Protein AF-A0A9X4QWL8-F1 (afdb_monomer_lite)

pLDDT: mean 72.07, std 14.25, range [40.88, 92.56]

InterPro domains:
  IPR000515 ABC transporter type 1, transmembrane domain MetI-like [PS50928] (10-139)
  IPR000515 ABC transporter type 1, transmembrane domain MetI-like [cd06261] (10-125)
  IPR035906 MetI-like superfamily [G3DSA:1.10.3720.10] (1-127)
  IPR035906 MetI-like superfamily [SSF161098] (5-125)
  IPR050901 Binding-protein-dependent ABC transporter permease [PTHR32243] (5-126)

Structure (mmCIF, N/CA/C/O backbone):
data_AF-A0A9X4QWL8-F1
#
_entry.id   AF-A0A9X4QWL8-F1
#
loop_
_atom_site.group_PDB
_atom_site.id
_atom_site.type_symbol
_atom_site.label_atom_id
_atom_site.label_alt_id
_atom_site.label_comp_id
_atom_site.label_asym_id
_atom_site.label_entity_id
_atom_site.label_seq_id
_atom_site.pdbx_PDB_ins_code
_atom_site.Cartn_x
_atom_site.Cartn_y
_atom_site.Cartn_z
_atom_site.occupancy
_atom_site.B_iso_or_equiv
_atom_site.auth_seq_id
_atom_site.auth_comp_id
_atom_site.auth_asym_id
_atom_site.auth_atom_id
_atom_site.pdbx_PDB_model_num
ATOM 1 N N . MET A 1 1 ? 12.312 3.326 -37.040 1.00 45.88 1 MET A N 1
ATOM 2 C CA . MET A 1 1 ? 12.613 2.637 -35.766 1.00 45.88 1 MET A CA 1
ATOM 3 C C . MET A 1 1 ? 11.304 2.440 -34.998 1.00 45.88 1 MET A C 1
ATOM 5 O O . MET A 1 1 ? 10.747 3.426 -34.553 1.00 45.88 1 MET A O 1
ATOM 9 N N . GLY A 1 2 ? 10.813 1.203 -34.835 1.00 57.53 2 GLY A N 1
ATOM 10 C CA . GLY A 1 2 ? 10.181 0.810 -33.564 1.00 57.53 2 GLY A CA 1
ATOM 11 C C . GLY A 1 2 ? 8.656 0.682 -33.385 1.00 57.53 2 GLY A C 1
ATOM 12 O O . GLY A 1 2 ? 8.275 0.527 -32.229 1.00 57.53 2 GLY A O 1
ATOM 13 N N . GLU A 1 3 ? 7.784 0.661 -34.401 1.00 62.38 3 GLU A N 1
ATOM 14 C CA . GLU A 1 3 ? 6.321 0.552 -34.150 1.00 62.38 3 GLU A CA 1
ATOM 15 C C . GLU A 1 3 ? 5.919 -0.737 -33.398 1.00 62.38 3 GLU A C 1
ATOM 17 O O . GLU A 1 3 ? 5.194 -0.685 -32.403 1.00 62.38 3 GLU A O 1
ATOM 22 N N . GLY A 1 4 ? 6.493 -1.892 -33.764 1.00 71.38 4 GLY A N 1
ATOM 23 C CA . GLY A 1 4 ? 6.230 -3.162 -33.068 1.00 71.38 4 GLY A CA 1
ATOM 24 C C . GLY A 1 4 ? 6.758 -3.221 -31.625 1.00 71.38 4 GLY A C 1
ATOM 25 O O . GLY A 1 4 ? 6.158 -3.862 -30.765 1.00 71.38 4 GLY A O 1
ATOM 26 N N . ARG A 1 5 ? 7.853 -2.509 -31.315 1.00 74.69 5 ARG A N 1
ATOM 27 C CA . ARG A 1 5 ? 8.437 -2.476 -29.958 1.00 74.69 5 ARG A CA 1
ATOM 28 C C . ARG A 1 5 ? 7.677 -1.526 -29.032 1.00 74.69 5 ARG A C 1
ATOM 30 O O . ARG A 1 5 ? 7.601 -1.781 -27.830 1.00 74.69 5 ARG A O 1
ATOM 37 N N . PHE A 1 6 ? 7.103 -0.456 -29.581 1.00 81.75 6 PHE A N 1
ATOM 38 C CA . PHE A 1 6 ? 6.271 0.480 -28.830 1.00 81.75 6 PHE A CA 1
ATOM 39 C C . PHE A 1 6 ? 4.960 -0.174 -28.383 1.00 81.75 6 PHE A C 1
ATOM 41 O O . PHE A 1 6 ? 4.662 -0.175 -27.190 1.00 81.75 6 PHE A O 1
ATOM 48 N N . ALA A 1 7 ? 4.244 -0.836 -29.299 1.00 83.06 7 ALA A N 1
ATOM 49 C CA . ALA A 1 7 ? 3.013 -1.561 -28.978 1.00 83.06 7 ALA A CA 1
ATOM 50 C C . ALA A 1 7 ? 3.229 -2.640 -27.897 1.00 83.06 7 ALA A C 1
ATOM 52 O O . ALA A 1 7 ? 2.450 -2.748 -26.950 1.00 83.06 7 ALA A O 1
ATOM 53 N N . GLN A 1 8 ? 4.332 -3.390 -27.976 1.00 82.88 8 GLN A N 1
ATOM 54 C CA . GLN A 1 8 ? 4.672 -4.405 -26.976 1.00 82.88 8 GLN A CA 1
ATOM 55 C C . GLN A 1 8 ? 5.019 -3.800 -25.605 1.00 82.88 8 GLN A C 1
ATOM 57 O O . GLN A 1 8 ? 4.681 -4.370 -24.566 1.00 82.88 8 GLN A O 1
ATOM 62 N N . SER A 1 9 ? 5.667 -2.633 -25.587 1.00 82.62 9 SER A N 1
ATOM 63 C CA . SER A 1 9 ? 5.986 -1.913 -24.348 1.00 82.62 9 SER A CA 1
ATOM 64 C C . SER A 1 9 ? 4.723 -1.351 -23.694 1.00 82.62 9 SER A C 1
ATOM 66 O O . SER A 1 9 ? 4.556 -1.487 -22.485 1.00 82.62 9 SER A O 1
ATOM 68 N N . LEU A 1 10 ? 3.797 -0.806 -24.489 1.00 85.94 10 LEU A N 1
ATOM 69 C CA . LEU A 1 10 ? 2.486 -0.368 -24.010 1.00 85.94 10 LEU A CA 1
ATOM 70 C C . LEU A 1 10 ? 1.692 -1.524 -23.400 1.00 85.94 10 LEU A C 1
ATOM 72 O O . LEU A 1 10 ? 1.192 -1.395 -22.285 1.00 85.94 10 LEU A O 1
ATOM 76 N N . PHE A 1 11 ? 1.625 -2.668 -24.088 1.00 88.44 11 PHE A N 1
ATOM 77 C CA . PHE A 1 11 ? 0.925 -3.844 -23.574 1.00 88.44 11 PHE A CA 1
ATOM 78 C C . PHE A 1 11 ? 1.517 -4.324 -22.243 1.00 88.44 11 PHE A C 1
ATOM 80 O O . PHE A 1 11 ? 0.782 -4.569 -21.289 1.00 88.44 11 PHE A O 1
ATOM 87 N N . ASN A 1 12 ? 2.848 -4.384 -22.135 1.00 86.12 12 ASN A N 1
ATOM 88 C CA . ASN A 1 12 ? 3.515 -4.747 -20.885 1.00 86.12 12 ASN A CA 1
ATOM 89 C C . ASN A 1 12 ? 3.163 -3.788 -19.740 1.00 86.12 12 ASN A C 1
ATOM 91 O O . ASN A 1 12 ? 2.860 -4.250 -18.641 1.00 86.12 12 ASN A O 1
ATOM 95 N N . THR A 1 13 ? 3.165 -2.478 -19.983 1.00 86.69 13 THR A N 1
ATOM 96 C CA . THR A 1 13 ? 2.808 -1.484 -18.962 1.00 86.69 13 THR A CA 1
ATOM 97 C C . THR A 1 13 ? 1.348 -1.611 -18.538 1.00 86.69 13 THR A C 1
ATOM 99 O O . THR A 1 13 ? 1.066 -1.602 -17.344 1.00 86.69 13 THR A O 1
ATOM 102 N N . VAL A 1 14 ? 0.414 -1.792 -19.479 1.00 90.88 14 VAL A N 1
ATOM 103 C CA . VAL A 1 14 ? -1.013 -1.990 -19.163 1.00 90.88 14 VAL A CA 1
ATOM 104 C C . VAL A 1 14 ? -1.213 -3.226 -18.289 1.00 90.88 14 VAL A C 1
ATOM 106 O O . VAL A 1 14 ? -1.916 -3.156 -17.281 1.00 90.88 14 VAL A O 1
ATOM 109 N N . VAL A 1 15 ? -0.562 -4.340 -18.629 1.00 88.88 15 VAL A N 1
ATOM 110 C CA . VAL A 1 15 ? -0.621 -5.583 -17.846 1.00 88.88 15 VAL A CA 1
ATOM 111 C C . VAL A 1 15 ? -0.050 -5.370 -16.443 1.00 88.88 15 VAL A C 1
ATOM 113 O O . VAL A 1 15 ? -0.696 -5.719 -15.460 1.00 88.88 15 VAL A O 1
ATOM 116 N N . ILE A 1 16 ? 1.122 -4.741 -16.325 1.00 88.38 16 ILE A N 1
ATOM 117 C CA . ILE A 1 16 ? 1.749 -4.456 -15.025 1.00 88.38 16 ILE A CA 1
ATOM 118 C C . ILE A 1 16 ? 0.833 -3.581 -14.163 1.00 88.38 16 ILE A C 1
ATOM 120 O O . ILE A 1 16 ? 0.583 -3.918 -13.006 1.00 88.38 16 ILE A O 1
ATOM 124 N N . THR A 1 17 ? 0.298 -2.494 -14.717 1.00 89.69 17 THR A N 1
ATOM 125 C CA . THR A 1 17 ? -0.552 -1.547 -13.983 1.00 89.69 17 THR A CA 1
ATOM 126 C C . THR A 1 17 ? -1.873 -2.179 -13.556 1.00 89.69 17 THR A C 1
ATOM 128 O O . THR A 1 17 ? -2.277 -2.010 -12.410 1.00 89.69 17 THR A O 1
ATOM 131 N N . SER A 1 18 ? -2.530 -2.941 -14.433 1.00 91.94 18 SER A N 1
ATOM 132 C CA . SER A 1 18 ? -3.800 -3.610 -14.114 1.00 91.94 18 SER A CA 1
ATOM 133 C C . SER A 1 18 ? -3.640 -4.682 -13.032 1.00 91.94 18 SER A C 1
ATOM 135 O O . SER A 1 18 ? -4.418 -4.698 -12.078 1.00 91.94 18 SER A O 1
ATOM 137 N N . LEU A 1 19 ? -2.595 -5.514 -13.108 1.00 91.62 19 LEU A N 1
ATOM 138 C CA . LEU A 1 19 ? -2.257 -6.482 -12.056 1.00 91.62 19 LEU A CA 1
ATOM 139 C C . LEU A 1 19 ? -1.931 -5.793 -10.728 1.00 91.62 19 LEU A C 1
ATOM 141 O O . LEU A 1 19 ? -2.438 -6.199 -9.684 1.00 91.62 19 LEU A O 1
ATOM 145 N N . SER A 1 20 ? -1.121 -4.732 -10.771 1.00 91.19 20 SER A N 1
ATOM 146 C CA . SER A 1 20 ? -0.748 -3.973 -9.572 1.00 91.19 20 SER A CA 1
ATOM 147 C C . SER A 1 20 ? -1.982 -3.353 -8.922 1.00 91.19 20 SER A C 1
ATOM 149 O O . SER A 1 20 ? -2.187 -3.502 -7.723 1.00 91.19 20 SER A O 1
ATOM 151 N N . LEU A 1 21 ? -2.854 -2.721 -9.711 1.00 92.56 21 LEU A N 1
ATOM 152 C CA . LEU A 1 21 ? -4.084 -2.113 -9.214 1.00 92.56 21 LEU A CA 1
ATOM 153 C C . LEU A 1 21 ? -5.027 -3.152 -8.595 1.00 92.56 21 LEU A C 1
ATOM 155 O O . LEU A 1 21 ? -5.567 -2.914 -7.517 1.00 92.56 21 LEU A O 1
ATOM 159 N N . GLY A 1 22 ? -5.185 -4.314 -9.235 1.00 91.38 22 GLY A N 1
ATOM 160 C CA . GLY A 1 22 ? -5.985 -5.412 -8.691 1.00 91.38 22 GLY A CA 1
ATOM 161 C C . GLY A 1 22 ? -5.479 -5.878 -7.323 1.00 91.38 22 GLY A C 1
ATOM 162 O O . GLY A 1 22 ? -6.272 -6.046 -6.396 1.00 91.38 22 GLY A O 1
ATOM 163 N N . LEU A 1 23 ? -4.159 -6.013 -7.166 1.00 90.00 23 LEU A N 1
ATOM 164 C CA . LEU A 1 23 ? -3.549 -6.354 -5.881 1.00 90.00 23 LEU A CA 1
ATOM 165 C C . LEU A 1 23 ? -3.754 -5.250 -4.841 1.00 90.00 23 LEU A C 1
ATOM 167 O O . LEU A 1 23 ? -4.148 -5.552 -3.718 1.00 90.00 23 LEU A O 1
ATOM 171 N N . VAL A 1 24 ? -3.537 -3.982 -5.205 1.00 91.50 24 VAL A N 1
ATOM 172 C CA . VAL A 1 24 ? -3.743 -2.838 -4.301 1.00 91.50 24 VAL A CA 1
ATOM 173 C C . VAL A 1 24 ? -5.164 -2.840 -3.755 1.00 91.50 24 VAL A C 1
ATOM 175 O O . VAL A 1 24 ? -5.340 -2.790 -2.543 1.00 91.50 24 VAL A O 1
ATOM 178 N N . VAL A 1 25 ? -6.173 -2.965 -4.621 1.00 88.94 25 VAL A N 1
ATOM 179 C CA . VAL A 1 25 ? -7.582 -2.996 -4.204 1.00 88.94 25 VAL A CA 1
ATOM 180 C C . VAL A 1 25 ? -7.842 -4.156 -3.246 1.00 88.94 25 VAL A C 1
ATOM 182 O O . VAL A 1 25 ? -8.438 -3.953 -2.190 1.00 88.94 25 VAL A O 1
ATOM 185 N N . LEU A 1 26 ? -7.352 -5.355 -3.566 1.00 87.31 26 LEU A N 1
ATOM 186 C CA . LEU A 1 26 ? -7.528 -6.534 -2.720 1.00 87.31 26 LEU A CA 1
ATOM 187 C C . LEU A 1 26 ? -6.910 -6.332 -1.326 1.00 87.31 26 LEU A C 1
ATOM 189 O O . LEU A 1 26 ? -7.572 -6.579 -0.315 1.00 87.31 26 LEU A O 1
ATOM 193 N N . PHE A 1 27 ? -5.678 -5.822 -1.256 1.00 86.38 27 PHE A N 1
ATOM 194 C CA . PHE A 1 27 ? -5.006 -5.538 0.013 1.00 86.38 27 PHE A CA 1
ATOM 195 C C . PHE A 1 27 ? -5.675 -4.405 0.792 1.00 86.38 27 PHE A C 1
ATOM 197 O O . PHE A 1 27 ? -5.844 -4.522 2.003 1.00 86.38 27 PHE A O 1
ATOM 204 N N . THR A 1 28 ? -6.092 -3.328 0.126 1.00 85.44 28 THR A N 1
ATOM 205 C CA . THR A 1 28 ? -6.780 -2.198 0.761 1.00 85.44 28 THR A CA 1
ATOM 206 C C . THR A 1 28 ? -8.125 -2.617 1.352 1.00 85.44 28 THR A C 1
ATOM 208 O O . THR A 1 28 ? -8.452 -2.225 2.472 1.00 85.44 28 THR A O 1
ATOM 211 N N . LEU A 1 29 ? -8.880 -3.471 0.659 1.00 81.56 29 LEU A N 1
ATOM 212 C CA . LEU A 1 29 ? -10.133 -4.017 1.177 1.00 81.56 29 LEU A CA 1
ATOM 213 C C . LEU A 1 29 ? -9.903 -4.927 2.396 1.00 81.56 29 LEU A C 1
ATOM 215 O O . LEU A 1 29 ? -10.595 -4.785 3.408 1.00 81.56 29 LEU A O 1
ATOM 219 N N . MET A 1 30 ? -8.892 -5.806 2.351 1.00 79.00 30 MET A N 1
ATOM 220 C CA . MET A 1 30 ? -8.493 -6.617 3.513 1.00 79.00 30 MET A CA 1
ATOM 221 C C . MET A 1 30 ? -8.052 -5.743 4.691 1.00 79.00 30 MET A C 1
ATOM 223 O O . MET A 1 30 ? -8.433 -6.001 5.833 1.00 79.00 30 MET A O 1
ATOM 227 N N . ALA A 1 31 ? -7.294 -4.681 4.427 1.00 78.50 31 ALA A N 1
ATOM 228 C CA . ALA A 1 31 ? -6.871 -3.730 5.443 1.00 78.50 31 ALA A CA 1
ATOM 229 C C . ALA A 1 31 ? -8.077 -3.018 6.084 1.00 78.50 31 ALA A C 1
ATOM 231 O O . ALA A 1 31 ? -8.132 -2.855 7.302 1.00 78.50 31 ALA A O 1
ATOM 232 N N . GLY A 1 32 ? -9.094 -2.692 5.286 1.00 74.06 32 GLY A N 1
ATOM 233 C CA . GLY A 1 32 ? -10.386 -2.199 5.749 1.00 74.06 32 GLY A CA 1
ATOM 234 C C . GLY A 1 32 ? -11.119 -3.133 6.711 1.00 74.06 32 GLY A C 1
ATOM 235 O O . GLY A 1 32 ? -11.666 -2.689 7.722 1.00 74.06 32 GLY A O 1
ATOM 236 N N . TYR A 1 33 ? -11.109 -4.434 6.423 1.00 72.62 33 TYR A N 1
ATOM 237 C CA . TYR A 1 33 ? -11.671 -5.449 7.316 1.00 72.62 33 TYR A CA 1
ATOM 238 C C . TYR A 1 33 ? -10.907 -5.510 8.643 1.00 72.62 33 TYR A C 1
ATOM 240 O O . TYR A 1 33 ? -11.508 -5.471 9.717 1.00 72.62 33 TYR A O 1
ATOM 248 N N . VAL A 1 34 ? -9.573 -5.529 8.577 1.00 72.81 34 VAL A N 1
ATOM 249 C CA . VAL A 1 34 ? -8.701 -5.535 9.760 1.00 72.81 34 VAL A CA 1
ATOM 250 C C . VAL A 1 34 ? -8.925 -4.282 10.615 1.00 72.81 34 VAL A C 1
ATOM 252 O O . VAL A 1 34 ? -8.989 -4.393 11.839 1.00 72.81 34 VAL A O 1
ATOM 255 N N . TYR A 1 35 ? -9.152 -3.122 9.987 1.00 70.31 35 TYR A N 1
ATOM 256 C CA . TYR A 1 35 ? -9.478 -1.871 10.676 1.00 70.31 35 TYR A CA 1
ATOM 257 C C . TYR A 1 35 ? -10.770 -1.951 11.507 1.00 70.31 35 TYR A C 1
ATOM 259 O O . TYR A 1 35 ? -10.834 -1.382 12.594 1.00 70.31 35 TYR A O 1
ATOM 267 N N . ARG A 1 36 ? -11.793 -2.674 11.028 1.00 65.44 36 ARG A N 1
ATOM 268 C CA . ARG A 1 36 ? -13.049 -2.897 11.770 1.00 65.44 36 ARG A CA 1
ATOM 269 C C . ARG A 1 36 ? -12.948 -4.019 12.809 1.00 65.44 36 ARG A C 1
ATOM 271 O O . ARG A 1 36 ? -13.660 -3.976 13.808 1.00 65.44 36 ARG A O 1
ATOM 278 N N . ALA A 1 37 ? -12.105 -5.024 12.572 1.00 65.69 37 ALA A N 1
ATOM 279 C CA . ALA A 1 37 ? -12.030 -6.228 13.400 1.00 65.69 37 ALA A CA 1
ATOM 280 C C . ALA A 1 37 ? -11.135 -6.084 14.647 1.00 65.69 37 ALA A C 1
ATOM 282 O O . ALA A 1 37 ? -11.389 -6.738 15.658 1.00 65.69 37 ALA A O 1
ATOM 283 N N . PHE A 1 38 ? -10.087 -5.257 14.595 1.00 67.06 38 PHE A N 1
ATOM 284 C CA . PHE A 1 38 ? -9.105 -5.128 15.679 1.00 67.06 38 PHE A CA 1
ATOM 285 C C . PHE A 1 38 ? -9.300 -3.856 16.522 1.00 67.06 38 PHE A C 1
ATOM 287 O O . PHE A 1 38 ? -9.958 -2.898 16.124 1.00 67.06 38 PHE A O 1
ATOM 294 N N . ARG A 1 39 ? -8.715 -3.834 17.729 1.00 62.56 39 ARG A N 1
ATOM 295 C CA . ARG A 1 39 ? -8.748 -2.656 18.613 1.00 62.56 39 ARG A CA 1
ATOM 296 C C . ARG A 1 39 ? -7.966 -1.485 18.008 1.00 62.56 39 ARG A C 1
ATOM 298 O O . ARG A 1 39 ? -6.833 -1.652 17.559 1.00 62.56 39 ARG A O 1
ATOM 305 N N . GLN A 1 40 ? -8.552 -0.289 18.090 1.00 65.88 40 GLN A N 1
ATOM 306 C CA . GLN A 1 40 ? -8.087 0.926 17.405 1.00 65.88 40 GLN A CA 1
ATOM 307 C C . GLN A 1 40 ? -6.623 1.313 17.696 1.00 65.88 40 GLN A C 1
ATOM 309 O O . GLN A 1 40 ? -5.945 1.800 16.797 1.00 65.88 40 GLN A O 1
ATOM 314 N N . GLY A 1 41 ? -6.099 1.043 18.899 1.00 65.38 41 GLY A N 1
ATOM 315 C CA . GLY A 1 41 ? -4.732 1.441 19.274 1.00 65.38 41 GLY A CA 1
ATOM 316 C C . GLY A 1 41 ? -3.616 0.712 18.510 1.00 65.38 41 GLY A C 1
ATOM 317 O O . GLY A 1 41 ? -2.684 1.346 18.024 1.00 65.38 41 GLY A O 1
ATOM 318 N N . LEU A 1 42 ? -3.718 -0.613 18.354 1.00 69.50 42 LEU A N 1
ATOM 319 C CA . LEU A 1 42 ? -2.696 -1.425 17.670 1.00 69.50 42 LEU A CA 1
ATOM 320 C C . LEU A 1 42 ? -2.757 -1.229 16.150 1.00 69.50 42 LEU A C 1
ATOM 322 O O . LEU A 1 42 ? -1.731 -1.169 15.476 1.00 69.50 42 LEU A O 1
ATOM 326 N N . LEU A 1 43 ? -3.968 -1.042 15.623 1.00 72.81 43 LEU A N 1
ATOM 327 C CA . LEU A 1 43 ? -4.194 -0.726 14.217 1.00 72.81 43 LEU A CA 1
ATOM 328 C C . LEU A 1 43 ? -3.587 0.614 13.828 1.00 72.81 43 LEU A C 1
ATOM 330 O O . LEU A 1 43 ? -2.967 0.710 12.775 1.00 72.81 43 LEU A O 1
ATOM 334 N N . GLN A 1 44 ? -3.722 1.633 14.676 1.00 70.69 44 GLN A N 1
ATOM 335 C CA . GLN A 1 44 ? -3.171 2.952 14.391 1.00 70.69 44 GLN A CA 1
ATOM 336 C C . GLN A 1 44 ? -1.663 2.881 14.117 1.00 70.69 44 GLN A C 1
ATOM 338 O O . GLN A 1 44 ? -1.197 3.506 13.174 1.00 70.69 44 GLN A O 1
ATOM 343 N N . ILE A 1 45 ? -0.914 2.050 14.848 1.00 75.50 45 ILE A N 1
ATOM 344 C CA . ILE A 1 45 ? 0.523 1.845 14.611 1.00 75.50 45 ILE A CA 1
ATOM 345 C C . ILE A 1 45 ? 0.768 1.122 13.278 1.00 75.50 45 ILE A C 1
ATOM 347 O O . ILE A 1 45 ? 1.579 1.577 12.474 1.00 75.50 45 ILE A O 1
ATOM 351 N N . VAL A 1 46 ? 0.037 0.035 13.011 1.00 80.19 46 VAL A N 1
ATOM 352 C CA . VAL A 1 46 ? 0.172 -0.751 11.768 1.00 80.19 46 VAL A CA 1
ATOM 353 C C . VAL A 1 46 ? -0.144 0.085 10.525 1.00 80.19 46 VAL A C 1
ATOM 355 O O . VAL A 1 46 ? 0.503 -0.094 9.498 1.00 80.19 46 VAL A O 1
ATOM 358 N N . PHE A 1 47 ? -1.087 1.025 10.615 1.00 77.94 47 PHE A N 1
ATOM 359 C CA . PHE A 1 47 ? -1.401 1.957 9.531 1.00 77.94 47 PHE A CA 1
ATOM 360 C C . PHE A 1 47 ? -0.440 3.151 9.467 1.00 77.94 47 PHE A C 1
ATOM 362 O O . PHE A 1 47 ? -0.146 3.614 8.371 1.00 77.94 47 PHE A O 1
ATOM 369 N N . LEU A 1 48 ? 0.104 3.631 10.590 1.00 80.81 48 LEU A N 1
ATOM 370 C CA . LEU A 1 48 ? 1.061 4.747 10.605 1.00 80.81 48 LEU A CA 1
ATOM 371 C C . LEU A 1 48 ? 2.421 4.383 9.992 1.00 80.81 48 LEU A C 1
ATOM 373 O O . LEU A 1 48 ? 3.016 5.220 9.317 1.00 80.81 48 LEU A O 1
ATOM 377 N N . ILE A 1 49 ? 2.902 3.150 10.177 1.00 83.06 49 ILE A N 1
ATOM 378 C CA . ILE A 1 49 ? 4.180 2.678 9.613 1.00 83.06 49 ILE A CA 1
ATOM 379 C C . ILE A 1 49 ? 4.249 2.863 8.081 1.00 83.06 49 ILE A C 1
ATOM 381 O O . ILE A 1 49 ? 5.141 3.572 7.614 1.00 83.06 49 ILE A O 1
ATOM 385 N N . PRO A 1 50 ? 3.331 2.309 7.266 1.00 79.06 50 PRO A N 1
ATOM 386 C CA . PRO A 1 50 ? 3.396 2.465 5.814 1.00 79.06 50 PRO A CA 1
ATOM 387 C C . PRO A 1 50 ? 3.136 3.911 5.363 1.00 79.06 50 PRO A C 1
ATOM 389 O O . PRO A 1 50 ? 3.703 4.344 4.363 1.00 79.06 50 PRO A O 1
ATOM 392 N N . ILE A 1 51 ? 2.352 4.689 6.118 1.00 83.06 51 ILE A N 1
ATOM 393 C CA . ILE A 1 51 ? 2.138 6.121 5.851 1.00 83.06 51 ILE A CA 1
ATOM 394 C C . ILE A 1 51 ? 3.434 6.915 6.064 1.00 83.06 51 ILE A C 1
ATOM 396 O O . ILE A 1 51 ? 3.778 7.761 5.243 1.00 83.06 51 ILE A O 1
ATOM 400 N N . SER A 1 52 ? 4.195 6.610 7.118 1.00 84.06 52 SER A N 1
ATOM 401 C CA . SER A 1 52 ? 5.503 7.235 7.359 1.00 84.06 52 SER A CA 1
ATOM 402 C C . SER A 1 52 ? 6.510 6.925 6.245 1.00 84.06 52 SER A C 1
ATOM 404 O O . SER A 1 52 ? 7.303 7.786 5.870 1.00 84.06 52 SER A O 1
ATOM 406 N N . GLY A 1 53 ? 6.422 5.735 5.642 1.00 79.56 53 GLY A N 1
ATOM 407 C CA . GLY A 1 53 ? 7.249 5.341 4.501 1.00 79.56 53 GLY A CA 1
ATOM 408 C C . GLY A 1 53 ? 6.942 6.121 3.220 1.00 79.56 53 GLY A C 1
ATOM 409 O O . GLY A 1 53 ? 7.828 6.282 2.388 1.00 79.56 53 GLY A O 1
ATOM 410 N N . MET A 1 54 ? 5.731 6.671 3.081 1.00 81.38 54 MET A N 1
ATOM 411 C CA . MET A 1 54 ? 5.344 7.493 1.929 1.00 81.38 54 MET A CA 1
ATOM 412 C C . MET A 1 54 ? 6.027 8.865 1.884 1.00 81.38 54 MET A C 1
ATOM 414 O O . MET A 1 54 ? 6.048 9.497 0.829 1.00 81.38 54 MET A O 1
ATOM 418 N N . ILE A 1 55 ? 6.606 9.318 3.003 1.00 80.75 55 ILE A N 1
ATOM 419 C CA . ILE A 1 55 ? 7.426 10.540 3.055 1.00 80.75 55 ILE A CA 1
ATOM 420 C C . ILE A 1 55 ? 8.648 10.393 2.137 1.00 80.75 55 ILE A C 1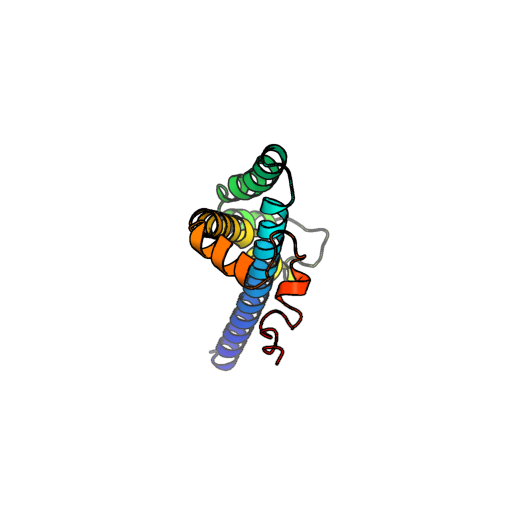
ATOM 422 O O . ILE A 1 55 ? 9.113 11.370 1.552 1.00 80.75 55 ILE A O 1
ATOM 426 N N . ILE A 1 56 ? 9.141 9.162 1.974 1.00 80.88 56 ILE A N 1
ATOM 427 C CA . ILE A 1 56 ? 10.173 8.831 1.000 1.00 80.88 56 ILE A CA 1
ATOM 428 C C . ILE A 1 56 ? 9.467 8.561 -0.337 1.00 80.88 56 ILE A C 1
ATOM 430 O O . ILE A 1 56 ? 8.720 7.586 -0.454 1.00 80.88 56 ILE A O 1
ATOM 434 N N . PRO A 1 57 ? 9.672 9.394 -1.372 1.00 78.06 57 PRO A N 1
ATOM 435 C CA . PRO A 1 57 ? 9.016 9.176 -2.650 1.00 78.06 57 PRO A CA 1
ATOM 436 C C . PRO A 1 57 ? 9.460 7.840 -3.262 1.00 78.06 57 PRO A C 1
ATOM 438 O O . PRO A 1 57 ? 10.642 7.499 -3.275 1.00 78.06 57 PRO A O 1
ATOM 441 N N . LEU A 1 58 ? 8.521 7.095 -3.852 1.00 76.00 58 LEU A N 1
ATOM 442 C CA . LEU A 1 58 ? 8.811 5.822 -4.536 1.00 76.00 58 LEU A CA 1
ATOM 443 C C . LEU A 1 58 ? 9.964 5.945 -5.540 1.00 76.00 58 LEU A C 1
ATOM 445 O O . LEU A 1 58 ? 10.807 5.056 -5.640 1.00 76.00 58 LEU A O 1
ATOM 449 N N . GLN A 1 59 ? 10.041 7.083 -6.230 1.00 77.56 59 GLN A N 1
ATOM 450 C CA . GLN A 1 59 ? 11.096 7.372 -7.197 1.00 77.56 59 GLN A CA 1
ATOM 451 C C . GLN A 1 59 ? 12.497 7.420 -6.567 1.00 77.56 59 GLN A C 1
ATOM 453 O O . GLN A 1 59 ? 13.440 6.924 -7.181 1.00 77.56 59 GLN A O 1
ATOM 458 N N . SER A 1 60 ? 12.648 7.935 -5.339 1.00 83.50 60 SER A N 1
ATOM 459 C CA . SER A 1 60 ? 13.951 7.959 -4.657 1.00 83.50 60 SER A CA 1
ATOM 460 C C . SER A 1 60 ? 14.355 6.592 -4.111 1.00 83.50 60 SER A C 1
ATOM 462 O O . SER A 1 60 ? 15.540 6.361 -3.896 1.00 83.50 60 SER A O 1
ATOM 464 N N . THR A 1 61 ? 13.401 5.672 -3.938 1.00 78.81 61 THR A N 1
ATOM 465 C CA . THR A 1 61 ? 13.657 4.304 -3.460 1.00 78.81 61 THR A CA 1
ATOM 466 C C . THR A 1 61 ? 14.034 3.360 -4.609 1.00 78.81 61 THR A C 1
ATOM 468 O O . THR A 1 61 ? 14.821 2.435 -4.423 1.00 78.81 61 THR A O 1
ATOM 471 N N . ILE A 1 62 ? 13.554 3.610 -5.832 1.00 80.00 62 ILE A N 1
ATOM 472 C CA . ILE A 1 62 ? 13.907 2.800 -7.012 1.00 80.00 62 ILE A CA 1
ATOM 473 C C . ILE A 1 62 ? 15.415 2.861 -7.306 1.00 80.00 62 ILE A C 1
ATOM 475 O O . ILE A 1 62 ? 16.028 1.828 -7.564 1.00 80.00 62 ILE A O 1
ATOM 479 N N . ILE A 1 63 ? 16.032 4.043 -7.225 1.00 82.75 63 ILE A N 1
ATOM 480 C CA . ILE A 1 63 ? 17.465 4.245 -7.512 1.00 82.75 63 ILE A CA 1
ATOM 481 C C . ILE A 1 63 ? 18.374 3.345 -6.646 1.00 82.75 63 ILE A C 1
ATOM 483 O O . ILE A 1 63 ? 19.180 2.606 -7.215 1.00 82.75 63 ILE A O 1
ATOM 487 N N . PRO A 1 64 ? 18.269 3.339 -5.300 1.00 80.44 64 PRO A N 1
ATOM 488 C CA . PRO A 1 64 ? 19.087 2.471 -4.461 1.00 80.44 64 PRO A CA 1
ATOM 489 C C . PRO A 1 64 ? 18.726 0.994 -4.620 1.00 80.44 64 PRO A C 1
ATOM 491 O O . PRO A 1 64 ? 19.621 0.162 -4.536 1.00 80.44 64 PRO A O 1
ATOM 494 N N . ILE A 1 65 ? 17.466 0.646 -4.909 1.00 78.06 65 ILE A N 1
ATOM 495 C CA . ILE A 1 65 ? 17.083 -0.747 -5.194 1.00 78.06 65 ILE A CA 1
ATOM 496 C C . ILE A 1 65 ? 17.797 -1.257 -6.452 1.00 78.06 65 ILE A C 1
ATOM 498 O O . ILE A 1 65 ? 18.329 -2.365 -6.441 1.00 78.06 65 ILE A O 1
ATOM 502 N N . LEU A 1 66 ? 17.864 -0.447 -7.510 1.00 74.38 66 LEU A N 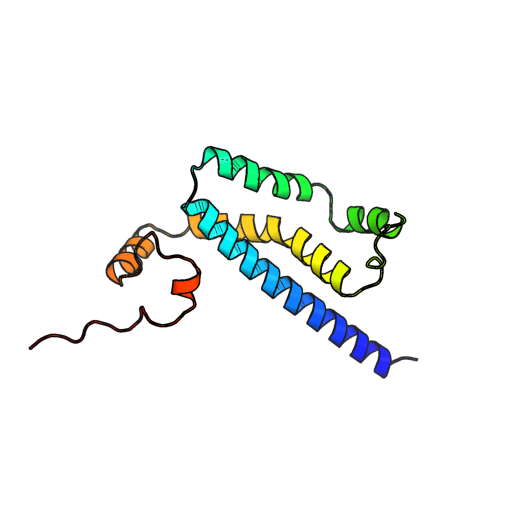1
ATOM 503 C CA . LEU A 1 66 ? 18.551 -0.803 -8.756 1.00 74.38 66 LEU A CA 1
ATOM 504 C C . LEU A 1 66 ? 20.082 -0.775 -8.630 1.00 74.38 66 LEU A C 1
ATOM 506 O O . LEU A 1 66 ? 20.758 -1.547 -9.303 1.00 74.38 66 LEU A O 1
ATOM 510 N N . SER A 1 67 ? 20.621 0.116 -7.794 1.00 73.25 67 SER A N 1
ATOM 511 C CA . SER A 1 67 ? 22.065 0.249 -7.538 1.00 73.25 67 SER A CA 1
ATOM 512 C C . SER A 1 67 ? 22.590 -0.785 -6.535 1.00 73.25 67 SER A C 1
ATOM 514 O O . SER A 1 67 ? 23.768 -1.152 -6.549 1.00 73.25 67 SER A O 1
ATOM 516 N N . SER A 1 68 ? 21.717 -1.299 -5.665 1.00 71.81 68 SER A N 1
ATOM 517 C CA . SER A 1 68 ? 22.046 -2.442 -4.824 1.00 71.81 68 SER A CA 1
ATOM 518 C C . SER A 1 68 ? 22.387 -3.647 -5.708 1.00 71.81 68 SER A C 1
ATOM 520 O O . SER A 1 68 ? 21.912 -3.763 -6.838 1.00 71.81 68 SER A O 1
ATOM 522 N N . ARG A 1 69 ? 23.222 -4.567 -5.213 1.00 58.69 69 ARG A N 1
ATOM 523 C CA . ARG A 1 69 ? 23.372 -5.900 -5.814 1.00 58.69 69 ARG A CA 1
ATOM 524 C C . ARG A 1 69 ? 22.453 -6.862 -5.066 1.00 58.69 69 ARG A C 1
ATOM 526 O O . ARG A 1 69 ? 22.901 -7.440 -4.074 1.00 58.69 69 ARG A O 1
ATOM 533 N N . PRO A 1 70 ? 21.181 -7.047 -5.455 1.00 62.16 70 PRO A N 1
ATOM 534 C CA . PRO A 1 70 ? 20.381 -8.065 -4.812 1.00 62.16 70 PRO A CA 1
ATOM 535 C C . PRO A 1 70 ? 21.010 -9.430 -5.008 1.00 62.16 70 PRO A C 1
ATOM 537 O O . PRO A 1 70 ? 21.372 -9.819 -6.115 1.00 62.16 70 PRO A O 1
ATOM 540 N N . ALA A 1 71 ? 21.043 -10.194 -3.922 1.00 62.19 71 ALA A N 1
ATOM 541 C CA . ALA A 1 71 ? 21.229 -11.638 -3.982 1.00 62.19 71 ALA A CA 1
ATOM 542 C C . ALA A 1 71 ? 20.117 -12.328 -4.804 1.00 62.19 71 ALA A C 1
ATOM 544 O O . ALA A 1 71 ? 20.227 -13.494 -5.169 1.00 62.19 71 ALA A O 1
ATOM 545 N N . ILE A 1 72 ? 19.034 -11.602 -5.096 1.00 60.72 72 ILE A N 1
ATOM 546 C CA . ILE A 1 72 ? 17.831 -12.076 -5.761 1.00 60.72 72 ILE A CA 1
ATOM 547 C C . ILE A 1 72 ? 17.845 -11.561 -7.210 1.00 60.72 72 ILE A C 1
ATOM 549 O O . ILE A 1 72 ? 17.778 -10.358 -7.442 1.00 60.72 72 ILE A O 1
ATOM 553 N N . SER A 1 73 ? 17.848 -12.458 -8.199 1.00 64.50 73 SER A N 1
ATOM 554 C CA . SER A 1 73 ? 17.848 -12.152 -9.651 1.00 64.50 73 SER A CA 1
ATOM 555 C C . SER A 1 73 ? 16.615 -11.353 -10.157 1.00 64.50 73 SER A C 1
ATOM 557 O O . SER A 1 73 ? 16.436 -11.119 -11.349 1.00 64.50 73 SER A O 1
ATOM 559 N N . LEU A 1 74 ? 15.746 -10.885 -9.256 1.00 65.62 74 LEU A N 1
ATOM 560 C CA . LEU A 1 74 ? 14.480 -10.218 -9.562 1.00 65.62 74 LEU A CA 1
ATOM 561 C C . LEU A 1 74 ? 14.620 -8.765 -10.043 1.00 65.62 74 LEU A C 1
ATOM 563 O O . LEU A 1 74 ? 13.628 -8.224 -10.528 1.00 65.62 74 LEU A O 1
ATOM 567 N N . ILE A 1 75 ? 15.807 -8.145 -9.961 1.00 62.34 75 ILE A N 1
ATOM 568 C CA . ILE A 1 75 ? 16.024 -6.703 -10.232 1.00 62.34 75 ILE A CA 1
ATOM 569 C C . ILE A 1 75 ? 15.481 -6.263 -11.599 1.00 62.34 75 ILE A C 1
ATOM 571 O O . ILE A 1 75 ? 15.022 -5.136 -11.749 1.00 62.34 75 ILE A O 1
ATOM 575 N N . ASN A 1 76 ? 15.488 -7.167 -12.583 1.00 63.41 76 ASN A N 1
ATOM 576 C CA . ASN A 1 76 ? 15.079 -6.879 -13.958 1.00 63.41 76 ASN A CA 1
ATOM 577 C C . ASN A 1 76 ? 13.833 -7.664 -14.414 1.00 63.41 76 ASN A C 1
ATOM 579 O O . ASN A 1 76 ? 13.603 -7.857 -15.606 1.00 63.41 76 ASN A O 1
ATOM 583 N N . THR A 1 77 ? 13.033 -8.169 -13.470 1.00 77.25 77 THR A N 1
ATOM 584 C CA . THR A 1 77 ? 11.828 -8.955 -13.781 1.00 77.25 77 THR A CA 1
ATOM 585 C C . THR A 1 77 ? 10.566 -8.115 -13.591 1.00 77.25 77 THR A C 1
ATOM 587 O O . THR A 1 77 ? 10.450 -7.353 -12.632 1.00 77.25 77 THR A O 1
ATOM 590 N N . ARG A 1 78 ? 9.566 -8.310 -14.467 1.00 77.75 78 ARG A N 1
ATOM 591 C CA . ARG A 1 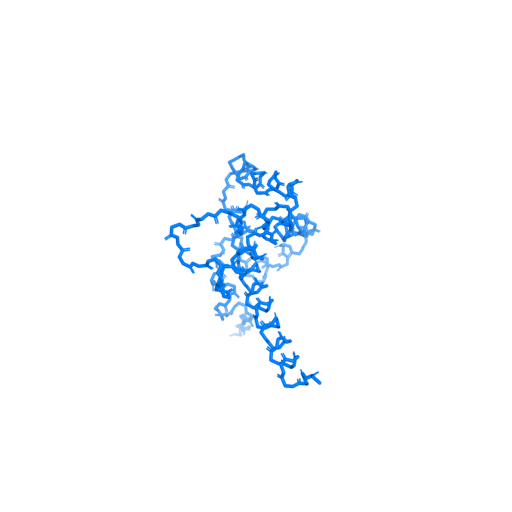78 ? 8.235 -7.663 -14.391 1.00 77.75 78 ARG A CA 1
ATOM 592 C C . ARG A 1 78 ? 7.596 -7.795 -13.001 1.00 77.75 78 ARG A C 1
ATOM 594 O O . ARG A 1 78 ? 6.928 -6.878 -12.540 1.00 77.75 78 ARG A O 1
ATOM 601 N N . THR A 1 79 ? 7.864 -8.901 -12.312 1.00 79.56 79 THR A N 1
ATOM 602 C CA . THR A 1 79 ? 7.408 -9.188 -10.948 1.00 79.56 79 THR A CA 1
ATOM 603 C C . THR A 1 79 ? 7.880 -8.156 -9.924 1.00 79.56 79 THR A C 1
ATOM 605 O O . THR A 1 79 ? 7.086 -7.738 -9.087 1.00 79.56 79 THR A O 1
ATOM 608 N N . LEU A 1 80 ? 9.140 -7.707 -9.991 1.00 83.12 80 LEU A N 1
ATOM 609 C CA . LEU A 1 80 ? 9.655 -6.713 -9.047 1.00 83.12 80 LEU A CA 1
ATOM 610 C C . LEU A 1 80 ? 8.978 -5.357 -9.257 1.00 83.12 80 LEU A C 1
ATOM 612 O O . LEU A 1 80 ? 8.609 -4.705 -8.286 1.00 83.12 80 LEU A O 1
ATOM 616 N N . MET A 1 81 ? 8.765 -4.967 -10.517 1.00 83.25 81 MET A N 1
ATOM 617 C CA . MET A 1 81 ? 8.042 -3.738 -10.854 1.00 83.25 81 MET A CA 1
ATOM 618 C C . MET A 1 81 ? 6.619 -3.767 -10.290 1.00 83.25 81 MET A C 1
ATOM 620 O O . MET A 1 81 ? 6.233 -2.841 -9.583 1.00 83.25 81 MET A O 1
ATOM 624 N N . ILE A 1 82 ? 5.869 -4.852 -10.527 1.00 86.62 82 ILE A N 1
ATOM 625 C CA . ILE A 1 82 ? 4.510 -5.027 -9.984 1.00 86.62 82 ILE A CA 1
ATOM 626 C C . ILE A 1 82 ? 4.522 -4.906 -8.456 1.00 86.62 82 ILE A C 1
ATOM 628 O O . ILE A 1 82 ? 3.697 -4.193 -7.886 1.00 86.62 82 ILE A O 1
ATOM 632 N N . LEU A 1 83 ? 5.474 -5.561 -7.785 1.00 84.81 83 LEU A N 1
ATOM 633 C CA . LEU A 1 83 ? 5.566 -5.542 -6.328 1.00 84.81 83 LEU A CA 1
ATOM 634 C C . LEU A 1 83 ? 5.868 -4.139 -5.783 1.00 84.81 83 LEU A C 1
ATOM 636 O O . LEU A 1 83 ? 5.211 -3.712 -4.838 1.00 84.81 83 LEU A O 1
ATOM 640 N N . LEU A 1 84 ? 6.810 -3.408 -6.388 1.00 85.06 84 LEU A N 1
ATOM 641 C CA . LEU A 1 84 ? 7.145 -2.038 -5.984 1.00 85.06 84 LEU A CA 1
ATOM 642 C C . LEU A 1 84 ? 5.966 -1.080 -6.181 1.00 85.06 84 LEU A C 1
ATOM 644 O O . LEU A 1 84 ? 5.649 -0.312 -5.273 1.00 85.06 84 LEU A O 1
ATOM 648 N N . TYR A 1 85 ? 5.297 -1.142 -7.338 1.00 86.44 85 TYR A N 1
ATOM 649 C CA . TYR A 1 85 ? 4.119 -0.313 -7.608 1.00 86.44 85 TYR A CA 1
ATOM 650 C C . TYR A 1 85 ? 2.978 -0.627 -6.640 1.00 86.44 85 TYR A C 1
ATOM 652 O O . TYR A 1 85 ? 2.364 0.290 -6.096 1.00 86.44 85 TYR A O 1
ATOM 660 N N . THR A 1 86 ? 2.734 -1.911 -6.375 1.00 88.44 86 THR A N 1
ATOM 661 C CA . THR A 1 86 ? 1.707 -2.355 -5.425 1.00 88.44 86 THR A CA 1
ATOM 662 C C . THR A 1 86 ? 2.031 -1.872 -4.009 1.00 88.44 86 THR A C 1
ATOM 664 O O . THR A 1 86 ? 1.210 -1.201 -3.389 1.00 88.44 86 THR A O 1
ATOM 667 N N . ALA A 1 87 ? 3.242 -2.141 -3.508 1.00 86.50 87 ALA A N 1
ATOM 668 C CA . ALA A 1 87 ? 3.675 -1.758 -2.163 1.00 86.50 87 ALA A CA 1
ATOM 669 C C . ALA A 1 87 ? 3.613 -0.240 -1.938 1.00 86.50 87 ALA A C 1
ATOM 671 O O . ALA A 1 87 ? 3.184 0.216 -0.880 1.00 86.50 87 ALA A O 1
ATOM 672 N N . GLY A 1 88 ? 3.990 0.535 -2.955 1.00 85.75 88 GLY A N 1
ATOM 673 C CA . GLY A 1 88 ? 3.932 1.989 -2.925 1.00 85.75 88 GLY A CA 1
ATOM 674 C C . GLY A 1 88 ? 2.522 2.576 -2.923 1.00 85.75 88 GLY A C 1
ATOM 675 O O . GLY A 1 88 ? 2.282 3.599 -2.287 1.00 85.75 88 GLY A O 1
ATOM 676 N N . ALA A 1 89 ? 1.584 1.941 -3.625 1.00 87.94 89 ALA A N 1
ATOM 677 C CA . ALA A 1 89 ? 0.215 2.434 -3.762 1.00 87.94 89 ALA A CA 1
ATOM 678 C C . ALA A 1 89 ? -0.700 2.047 -2.583 1.00 87.94 89 ALA A C 1
ATOM 680 O O . ALA A 1 89 ? -1.658 2.769 -2.297 1.00 87.94 89 ALA A O 1
ATOM 681 N N . ILE A 1 90 ? -0.397 0.957 -1.865 1.00 88.56 90 ILE A N 1
ATOM 682 C CA . ILE A 1 90 ? -1.154 0.498 -0.685 1.00 88.56 90 ILE A CA 1
ATOM 683 C C . ILE A 1 90 ? -1.371 1.588 0.386 1.00 88.56 90 ILE A C 1
ATOM 685 O O . ILE A 1 90 ? -2.528 1.759 0.782 1.00 88.56 90 ILE A O 1
ATOM 689 N N . PRO A 1 91 ? -0.355 2.327 0.890 1.00 87.25 91 PRO A N 1
ATOM 690 C CA . PRO A 1 91 ? -0.567 3.321 1.950 1.00 87.25 91 PRO A CA 1
ATOM 691 C C . PRO A 1 91 ? -1.561 4.406 1.535 1.00 87.25 91 PRO A C 1
ATOM 693 O O . PRO A 1 91 ? -2.476 4.730 2.290 1.00 87.25 91 PRO A O 1
ATOM 696 N N . PHE A 1 92 ? -1.438 4.905 0.306 1.00 87.31 92 PHE A N 1
ATOM 697 C CA . PHE A 1 92 ? -2.339 5.916 -0.239 1.00 87.31 92 PHE A CA 1
ATOM 698 C C . PHE A 1 92 ? -3.767 5.402 -0.398 1.00 87.31 92 PHE A C 1
ATOM 700 O O . PHE A 1 92 ? -4.708 6.019 0.099 1.00 87.31 92 PHE A O 1
ATOM 707 N N . ALA A 1 93 ? -3.928 4.238 -1.032 1.00 89.00 93 ALA A N 1
ATOM 708 C CA . ALA A 1 93 ? -5.233 3.612 -1.216 1.00 89.00 93 ALA A CA 1
ATOM 709 C C . ALA A 1 93 ? -5.921 3.337 0.130 1.00 89.00 93 ALA A C 1
ATOM 711 O O . ALA A 1 93 ? -7.124 3.536 0.275 1.00 89.00 93 ALA A O 1
ATOM 712 N N . THR A 1 94 ? -5.148 2.957 1.145 1.00 85.69 94 THR A N 1
ATOM 713 C CA . THR A 1 94 ? -5.639 2.701 2.503 1.00 85.69 94 THR A CA 1
ATOM 714 C C . THR A 1 94 ? -6.087 3.974 3.223 1.00 85.69 94 THR A C 1
ATOM 716 O O . THR A 1 94 ? -7.130 3.963 3.880 1.00 85.69 94 THR A O 1
ATOM 719 N N . ILE A 1 95 ? -5.361 5.090 3.084 1.00 85.06 95 ILE A N 1
ATOM 720 C CA . ILE A 1 95 ? -5.805 6.392 3.613 1.00 85.06 95 ILE A CA 1
ATOM 721 C C . ILE A 1 95 ? -7.140 6.786 2.976 1.00 85.06 95 ILE A C 1
ATOM 723 O O . ILE A 1 95 ? -8.085 7.119 3.689 1.00 85.06 95 ILE A O 1
ATOM 727 N N . ILE A 1 96 ? -7.238 6.702 1.647 1.00 87.00 96 ILE A N 1
ATOM 728 C CA . ILE A 1 96 ? -8.471 7.039 0.926 1.00 87.00 96 ILE A CA 1
ATOM 729 C C . ILE A 1 96 ? -9.616 6.142 1.389 1.00 87.00 96 ILE A C 1
ATOM 731 O O . ILE A 1 96 ? -10.689 6.635 1.725 1.00 87.00 96 ILE A O 1
ATOM 735 N N . TYR A 1 97 ? -9.383 4.833 1.459 1.00 83.50 97 TYR A N 1
ATOM 736 C CA . TYR A 1 97 ? -10.398 3.870 1.862 1.00 83.50 97 TYR A CA 1
ATOM 737 C C . TYR A 1 97 ? -10.879 4.098 3.298 1.00 83.50 97 TYR A C 1
ATOM 739 O O . TYR A 1 97 ? -12.077 4.090 3.562 1.00 83.50 97 TYR A O 1
ATOM 747 N N . THR A 1 98 ? -9.970 4.345 4.242 1.00 77.62 98 THR A N 1
ATOM 748 C CA . THR A 1 98 ? -10.354 4.633 5.633 1.00 77.62 98 THR A CA 1
ATOM 749 C C . THR A 1 98 ? -11.079 5.973 5.767 1.00 77.62 98 THR A C 1
ATOM 751 O O . THR A 1 98 ? -12.013 6.068 6.562 1.00 77.62 98 THR A O 1
ATOM 754 N N . GLY A 1 99 ? -10.712 6.984 4.973 1.00 79.06 99 GLY A N 1
ATOM 755 C CA . GLY A 1 99 ? -11.455 8.242 4.863 1.00 79.06 99 GLY A CA 1
ATOM 756 C C . GLY A 1 99 ? -12.867 8.034 4.315 1.00 79.06 99 GLY A C 1
ATOM 757 O O . GLY A 1 99 ? -13.828 8.531 4.895 1.00 79.06 99 GLY A O 1
ATOM 758 N N . PHE A 1 100 ? -13.002 7.222 3.265 1.00 79.81 100 PHE A N 1
ATOM 759 C CA . PHE A 1 100 ? -14.290 6.850 2.688 1.00 79.81 100 PHE A CA 1
ATOM 760 C C . PHE A 1 100 ? -15.170 6.115 3.704 1.00 79.81 100 PHE A C 1
ATOM 762 O O . PHE A 1 100 ? -16.297 6.527 3.946 1.00 79.81 100 PHE A O 1
ATOM 769 N N . VAL A 1 101 ? -14.638 5.085 4.370 1.00 72.81 101 VAL A N 1
ATOM 770 C CA . VAL A 1 101 ? -15.381 4.296 5.366 1.00 72.81 101 VAL A CA 1
ATOM 771 C C . VAL A 1 101 ? -15.838 5.138 6.559 1.00 72.81 101 VAL A C 1
ATOM 773 O O . VAL A 1 101 ? -16.926 4.901 7.074 1.00 72.81 101 VAL A O 1
ATOM 776 N N . LYS A 1 102 ? -15.045 6.123 6.997 1.00 70.19 102 LYS A N 1
ATOM 777 C CA . LYS A 1 102 ? -15.437 7.058 8.067 1.00 70.19 102 LYS A CA 1
ATOM 778 C C . LYS A 1 102 ? -16.516 8.056 7.639 1.00 70.19 102 LYS A C 1
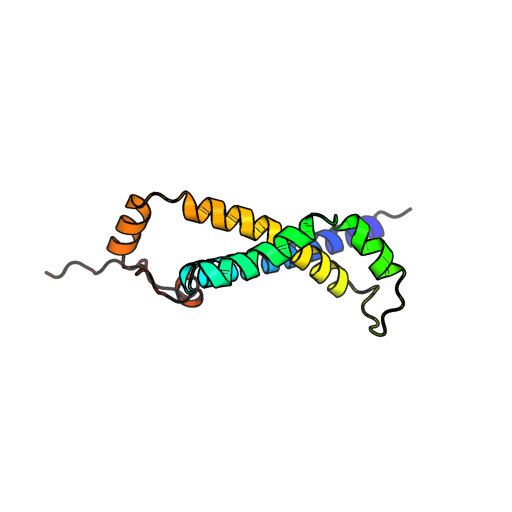ATOM 780 O O . LYS A 1 102 ? -17.211 8.577 8.503 1.00 70.19 102 LYS A O 1
ATOM 785 N N . GLY A 1 103 ? -16.625 8.342 6.343 1.00 68.62 103 GLY A N 1
ATOM 786 C CA . GLY A 1 103 ? -17.606 9.274 5.787 1.00 68.62 103 GLY A CA 1
ATOM 787 C C . GLY A 1 103 ? -18.980 8.661 5.508 1.00 68.62 103 GLY A C 1
ATOM 788 O O . GLY A 1 103 ? -19.892 9.400 5.152 1.00 68.62 103 GLY A O 1
ATOM 789 N N . ILE A 1 104 ? -19.146 7.341 5.649 1.00 69.81 104 ILE A N 1
ATOM 790 C CA . ILE A 1 104 ? -20.436 6.672 5.432 1.00 69.81 104 ILE A CA 1
ATOM 791 C C . ILE A 1 104 ? -21.366 7.007 6.615 1.00 69.81 104 ILE A C 1
ATOM 793 O O . ILE A 1 104 ? -21.037 6.640 7.746 1.00 69.81 104 ILE A O 1
ATOM 797 N N . PRO A 1 105 ? -22.506 7.695 6.393 1.00 60.50 105 PRO A N 1
ATOM 798 C CA . PRO A 1 105 ? -23.443 8.029 7.462 1.00 60.50 105 PRO A CA 1
ATOM 799 C C . PRO A 1 105 ? -24.069 6.758 8.049 1.00 60.50 105 PRO A C 1
ATOM 801 O O . PRO A 1 105 ? -24.292 5.778 7.336 1.00 60.50 105 PRO A O 1
ATOM 804 N N . SER A 1 106 ? -24.381 6.782 9.348 1.00 61.12 106 SER A N 1
ATOM 805 C CA . SER A 1 106 ? -24.937 5.632 10.082 1.00 61.12 106 SER A CA 1
ATOM 806 C C . SER A 1 106 ? -26.229 5.085 9.471 1.00 61.12 106 SER A C 1
ATOM 808 O O . SER A 1 106 ? -26.476 3.888 9.556 1.00 61.12 106 SER A O 1
ATOM 810 N N . GLU A 1 107 ? -26.998 5.933 8.786 1.00 61.25 107 GLU A N 1
ATOM 811 C CA . GLU A 1 107 ? -28.233 5.574 8.075 1.00 61.25 107 GLU A CA 1
ATOM 812 C C . GLU A 1 107 ? -28.000 4.508 6.991 1.00 61.25 107 GLU A C 1
ATOM 814 O O . GLU A 1 107 ? -28.796 3.587 6.828 1.00 61.25 107 GLU A O 1
ATOM 819 N N . MET A 1 108 ? -26.866 4.578 6.284 1.00 65.44 108 MET A N 1
ATOM 820 C CA . MET A 1 108 ? -26.478 3.577 5.281 1.00 65.44 108 MET A CA 1
ATOM 821 C C . MET A 1 108 ? -26.089 2.250 5.944 1.00 65.44 108 MET A C 1
ATOM 823 O O . MET A 1 108 ? -26.284 1.177 5.378 1.00 65.44 108 MET A O 1
ATOM 827 N N . GLU A 1 109 ? -25.537 2.314 7.157 1.00 63.53 109 GLU A N 1
ATOM 828 C CA . GLU A 1 109 ? -25.174 1.135 7.940 1.00 63.53 109 GLU A CA 1
ATOM 829 C C . GLU A 1 109 ? -26.407 0.444 8.544 1.00 63.53 109 GLU A C 1
ATOM 831 O O . GLU A 1 109 ? -26.419 -0.780 8.668 1.00 63.53 109 GLU A O 1
ATOM 836 N N . GLU A 1 110 ? -27.439 1.214 8.900 1.00 58.50 110 GLU A N 1
ATOM 837 C CA . GLU A 1 110 ? -28.743 0.712 9.341 1.00 58.50 110 GLU A CA 1
ATOM 838 C C . GLU A 1 110 ? -29.542 0.121 8.181 1.00 58.50 110 GLU A C 1
ATOM 840 O O . GLU A 1 110 ? -30.071 -0.974 8.332 1.00 58.50 110 GLU A O 1
ATOM 845 N N . ALA A 1 111 ? -29.557 0.756 7.005 1.00 60.97 111 ALA A N 1
ATOM 846 C CA . ALA A 1 111 ? -30.168 0.177 5.808 1.00 60.97 111 ALA A CA 1
ATOM 847 C C . ALA A 1 111 ? -29.510 -1.162 5.426 1.00 60.97 111 ALA A C 1
ATOM 849 O O . ALA A 1 111 ? -30.206 -2.156 5.244 1.00 60.97 111 ALA A O 1
ATOM 850 N N . ALA A 1 112 ? -28.173 -1.239 5.429 1.00 58.38 112 ALA A N 1
ATOM 851 C CA . ALA A 1 112 ? -27.448 -2.488 5.175 1.00 58.38 112 ALA A CA 1
ATOM 852 C C . ALA A 1 112 ? -27.700 -3.564 6.254 1.00 58.38 112 ALA A C 1
ATOM 854 O O . ALA A 1 112 ? -27.737 -4.760 5.954 1.00 58.38 112 ALA A O 1
ATOM 855 N N . ALA A 1 113 ? -27.892 -3.156 7.515 1.00 58.44 113 ALA A N 1
ATOM 856 C CA . ALA A 1 113 ? -28.278 -4.068 8.592 1.00 58.44 113 ALA A CA 1
ATOM 857 C C . ALA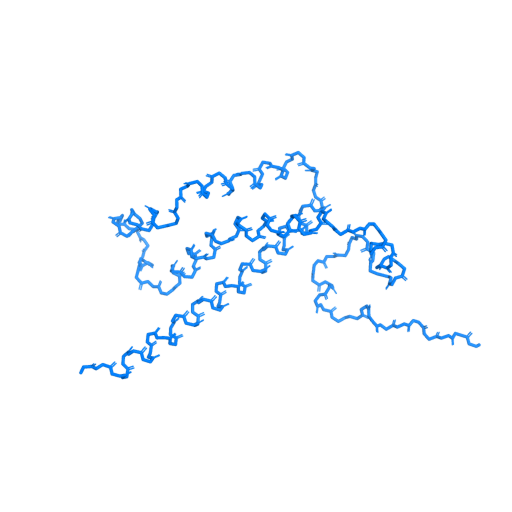 A 1 113 ? -29.716 -4.587 8.419 1.00 58.44 113 ALA A C 1
ATOM 859 O O . ALA A 1 113 ? -29.967 -5.767 8.667 1.00 58.44 113 ALA A O 1
ATOM 860 N N . MET A 1 114 ? -30.635 -3.737 7.950 1.00 59.12 114 MET A N 1
ATOM 861 C CA . MET A 1 114 ? -32.009 -4.111 7.593 1.00 59.12 114 MET A CA 1
ATOM 862 C C . MET A 1 114 ? -32.048 -5.038 6.364 1.00 59.12 114 MET A C 1
ATOM 864 O O . MET A 1 114 ? -32.911 -5.907 6.284 1.00 59.12 114 MET A O 1
ATOM 868 N N . GLU A 1 115 ? -31.070 -4.928 5.459 1.00 57.22 115 GLU A N 1
ATOM 869 C CA . GLU A 1 115 ? -30.851 -5.824 4.310 1.00 57.22 115 GLU A CA 1
ATOM 870 C C . GLU A 1 115 ? -30.137 -7.148 4.673 1.00 57.22 115 GLU A C 1
ATOM 872 O O . GLU A 1 115 ? -29.827 -7.956 3.798 1.00 57.22 115 GLU A O 1
ATOM 877 N N . GLY A 1 116 ? -29.874 -7.417 5.958 1.00 54.62 116 GLY A N 1
ATOM 878 C CA . GLY A 1 116 ? -29.273 -8.676 6.416 1.00 54.62 116 GLY A CA 1
ATOM 879 C C . GLY A 1 116 ? -27.754 -8.779 6.227 1.00 54.62 116 GLY A C 1
ATOM 880 O O . GLY A 1 116 ? -27.160 -9.801 6.577 1.00 54.62 116 GLY A O 1
ATOM 881 N N . CYS A 1 117 ? -27.089 -7.719 5.758 1.00 56.31 117 CYS A N 1
ATOM 882 C CA . CYS A 1 117 ? -25.629 -7.622 5.725 1.00 56.31 117 CYS A CA 1
ATOM 883 C C . CYS A 1 117 ? -25.102 -7.230 7.117 1.00 56.31 117 CYS A C 1
ATOM 885 O O . CYS A 1 117 ? -24.741 -6.087 7.393 1.00 56.31 117 CYS A O 1
ATOM 887 N N . GLY A 1 118 ? -25.099 -8.190 8.046 1.00 49.44 118 GLY A N 1
ATOM 888 C CA . GLY A 1 118 ? -24.669 -7.974 9.429 1.00 49.44 118 GLY A CA 1
ATOM 889 C C . GLY A 1 118 ? -23.200 -7.533 9.576 1.00 49.44 118 GLY A C 1
ATOM 890 O O . GLY A 1 118 ? -22.311 -7.968 8.847 1.00 49.44 118 GLY A O 1
ATOM 891 N N . ARG A 1 119 ? -22.933 -6.729 10.620 1.00 51.44 119 ARG A N 1
ATOM 892 C CA . ARG A 1 119 ? -21.675 -6.037 11.014 1.00 51.44 119 ARG A CA 1
ATOM 893 C C . ARG A 1 119 ? -20.370 -6.880 11.035 1.00 51.44 119 ARG A C 1
ATOM 895 O O . ARG A 1 119 ? -19.307 -6.324 11.300 1.00 51.44 119 ARG A O 1
ATOM 902 N N . ARG A 1 120 ? -20.402 -8.205 10.827 1.00 46.47 120 ARG A N 1
ATOM 903 C CA . ARG A 1 120 ? -19.270 -9.129 11.084 1.00 46.47 120 ARG A CA 1
ATOM 904 C C . ARG A 1 120 ? -19.085 -10.242 10.047 1.00 46.47 120 ARG A C 1
ATOM 906 O O . ARG A 1 120 ? -18.565 -11.302 10.391 1.00 46.47 120 ARG A O 1
ATOM 913 N N . GLU A 1 121 ? -19.510 -10.056 8.804 1.00 52.69 121 GLU A N 1
ATOM 914 C CA . GLU A 1 121 ? -19.239 -11.077 7.790 1.00 52.69 121 GLU A CA 1
ATOM 915 C C . GLU A 1 121 ? -17.799 -10.990 7.251 1.00 52.69 121 GLU A C 1
ATOM 917 O O . GLU A 1 121 ? -17.290 -9.892 7.000 1.00 52.69 121 GLU A O 1
ATOM 922 N N . PRO A 1 122 ? -17.099 -12.130 7.084 1.00 53.09 122 PRO A N 1
ATOM 923 C CA . PRO A 1 122 ? -15.771 -12.139 6.489 1.00 53.09 122 PRO A CA 1
ATOM 924 C C . PRO A 1 122 ? -15.846 -11.666 5.034 1.00 53.09 122 PRO A C 1
ATOM 926 O O . PRO A 1 122 ? -16.753 -12.044 4.299 1.00 53.09 122 PRO A O 1
ATOM 929 N N . PHE A 1 123 ? -14.849 -10.889 4.604 1.00 52.53 123 PHE A N 1
ATOM 930 C CA . PHE A 1 123 ? -14.714 -10.300 3.262 1.00 52.53 123 PHE A CA 1
ATOM 931 C C . PHE A 1 123 ? -15.000 -11.273 2.092 1.00 52.53 123 PHE A C 1
ATOM 933 O O . PHE A 1 123 ? -15.520 -10.859 1.059 1.00 52.53 123 PHE A O 1
ATOM 940 N N . LEU A 1 124 ? -14.752 -12.580 2.266 1.00 48.91 124 LEU A N 1
ATOM 941 C CA . LEU A 1 124 ? -15.090 -13.609 1.272 1.00 48.91 124 LEU A CA 1
ATOM 942 C C . LEU A 1 124 ? -16.603 -13.805 1.043 1.00 48.91 124 LEU A C 1
ATOM 944 O O . LEU A 1 124 ? -16.978 -14.178 -0.064 1.00 48.91 124 LEU A O 1
ATOM 948 N N . ARG A 1 125 ? -17.470 -13.540 2.031 1.00 49.22 125 ARG A N 1
ATOM 949 C CA . ARG A 1 125 ? -18.937 -13.659 1.891 1.00 49.22 125 ARG A CA 1
ATOM 950 C C . ARG A 1 125 ? -19.571 -12.498 1.132 1.00 49.22 125 ARG A C 1
ATOM 952 O O . ARG A 1 125 ? -20.585 -12.699 0.481 1.00 49.22 125 ARG A O 1
ATOM 959 N N . LEU A 1 126 ? -18.940 -11.322 1.143 1.00 53.16 126 LEU A N 1
ATOM 960 C CA . LEU A 1 126 ? -19.360 -10.201 0.296 1.00 53.16 126 LEU A CA 1
ATOM 961 C C . LEU A 1 126 ? -19.139 -10.522 -1.194 1.00 53.16 126 LEU A C 1
ATOM 963 O O . LEU A 1 126 ? -19.911 -10.097 -2.046 1.00 53.16 126 LEU A O 1
ATOM 967 N N . PHE A 1 127 ? -18.086 -11.287 -1.506 1.00 48.25 127 PHE A N 1
ATOM 968 C CA . PHE A 1 127 ? -17.727 -11.637 -2.882 1.00 48.25 127 PHE A CA 1
ATOM 969 C C . PHE A 1 127 ? -18.375 -12.947 -3.364 1.00 48.25 127 PHE A C 1
ATOM 971 O O . PHE A 1 127 ? -18.739 -13.066 -4.535 1.00 48.25 127 PHE A O 1
ATOM 978 N N . SER A 1 128 ? -18.558 -13.943 -2.489 1.00 40.88 128 SER A N 1
ATOM 979 C CA . SER A 1 128 ? -19.257 -15.178 -2.847 1.00 40.88 128 SER A CA 1
ATOM 980 C C . SER A 1 128 ? -20.765 -15.010 -2.641 1.00 40.88 128 SER A C 1
ATOM 982 O O . SER A 1 128 ? -21.236 -15.144 -1.520 1.00 40.88 128 SER A O 1
ATOM 984 N N . ARG A 1 129 ? -21.503 -14.718 -3.722 1.00 44.88 129 ARG A N 1
ATOM 985 C CA . ARG A 1 129 ? -22.950 -14.979 -3.923 1.00 44.88 129 ARG A CA 1
ATOM 986 C C . ARG A 1 129 ? -23.792 -15.159 -2.635 1.00 44.88 129 ARG A C 1
ATOM 988 O O . ARG A 1 129 ? -23.711 -16.237 -2.051 1.00 44.88 129 ARG A O 1
ATOM 995 N N . SER A 1 130 ? -24.697 -14.222 -2.294 1.00 50.75 130 SER A N 1
ATOM 996 C CA . SER A 1 130 ? -26.145 -14.511 -2.048 1.00 50.75 130 SER A CA 1
ATOM 997 C C . SER A 1 130 ? -26.970 -13.469 -1.259 1.00 50.75 130 SER A C 1
ATOM 999 O O . SER A 1 130 ? -28.187 -13.613 -1.251 1.00 50.75 130 SER A O 1
ATOM 1001 N N . CYS A 1 131 ? -26.445 -12.402 -0.649 1.00 49.31 131 CYS A N 1
ATOM 1002 C CA . CYS A 1 131 ? -27.299 -11.500 0.169 1.00 49.31 131 CYS A CA 1
ATOM 1003 C C . CYS A 1 131 ? -28.097 -10.436 -0.621 1.00 49.31 131 CYS A C 1
ATOM 1005 O O . CYS A 1 131 ? -28.227 -9.296 -0.200 1.00 49.31 131 CYS A O 1
ATOM 1007 N N . CYS A 1 132 ? -28.644 -10.813 -1.777 1.00 44.41 132 CYS A N 1
ATOM 1008 C CA . CYS A 1 132 ? -29.649 -10.046 -2.525 1.00 44.41 132 CYS A CA 1
ATOM 1009 C C . CYS A 1 132 ? -30.825 -10.952 -2.929 1.00 44.41 132 CYS A C 1
ATOM 1011 O O . CYS A 1 132 ? -31.402 -10.783 -4.000 1.00 44.41 132 CYS A O 1
ATOM 1013 N N . LEU A 1 133 ? -31.166 -11.959 -2.113 1.00 44.03 133 LEU A N 1
ATOM 1014 C CA . LEU A 1 133 ? -32.448 -12.641 -2.266 1.00 44.03 133 LEU A CA 1
ATOM 1015 C C . LEU A 1 133 ? -33.376 -12.213 -1.120 1.00 44.03 133 LEU A C 1
ATOM 1017 O O . LEU A 1 133 ? -33.142 -12.621 0.019 1.00 44.03 133 LEU A O 1
ATOM 1021 N N . PRO A 1 134 ? -34.389 -11.369 -1.387 1.00 46.12 134 PRO A N 1
ATOM 1022 C CA . PRO A 1 134 ? -35.379 -11.009 -0.380 1.00 46.12 134 PRO A CA 1
ATOM 1023 C C . PRO A 1 134 ? -36.135 -12.271 0.075 1.00 46.12 134 PRO A C 1
ATOM 1025 O O . PRO A 1 134 ? -36.414 -13.138 -0.761 1.00 46.12 134 PRO A O 1
ATOM 1028 N N . PRO A 1 135 ? -36.488 -12.414 1.367 1.00 51.66 135 PRO A N 1
ATOM 1029 C CA . PRO A 1 135 ? -37.380 -13.483 1.794 1.00 51.66 135 PRO A CA 1
ATOM 1030 C C . PRO A 1 135 ? -38.737 -13.291 1.104 1.00 51.66 135 PRO A C 1
ATOM 1032 O O . PRO A 1 135 ? -39.365 -12.239 1.226 1.00 51.66 135 PRO A O 1
ATOM 1035 N N . ALA A 1 136 ? -39.166 -14.293 0.333 1.00 49.38 136 ALA A N 1
ATOM 1036 C CA . ALA A 1 136 ? -40.481 -14.300 -0.295 1.00 49.38 136 ALA A CA 1
ATOM 1037 C C . ALA A 1 136 ? -41.575 -14.176 0.787 1.00 49.38 136 ALA A C 1
ATOM 1039 O O . ALA A 1 136 ? -41.460 -14.828 1.829 1.00 49.38 136 ALA A O 1
ATOM 1040 N N . PRO A 1 137 ? -42.620 -13.355 0.573 1.00 50.00 137 PRO A N 1
ATOM 1041 C CA . PRO A 1 137 ? -43.684 -13.182 1.552 1.00 50.00 137 PRO A CA 1
ATOM 1042 C C . PRO A 1 137 ? -44.432 -14.504 1.759 1.00 50.00 137 PRO A C 1
ATOM 1044 O O . PRO A 1 137 ? -44.935 -15.102 0.809 1.00 50.00 137 PRO A O 1
ATOM 1047 N N . SER A 1 138 ? -44.489 -14.954 3.012 1.00 44.84 138 SER A N 1
ATOM 1048 C CA . SER A 1 138 ? -45.310 -16.079 3.450 1.00 44.84 138 SER A CA 1
ATOM 1049 C C . SER A 1 138 ? -46.784 -15.666 3.468 1.00 44.84 138 SER A C 1
ATOM 1051 O O . SER A 1 138 ? -47.188 -14.877 4.325 1.00 44.84 138 SER A O 1
ATOM 1053 N N . SER A 1 139 ? -47.563 -16.188 2.521 1.00 46.62 139 SER A N 1
ATOM 1054 C CA . SER A 1 139 ? -49.007 -16.405 2.680 1.00 46.62 139 SER A CA 1
ATOM 1055 C C . SER A 1 139 ? -49.265 -17.628 3.548 1.00 46.62 139 SER A C 1
ATOM 1057 O O . SER A 1 139 ? -48.581 -18.644 3.275 1.00 46.62 139 SER A O 1
#

Secondary structure (DSSP, 8-state):
--HHHHHHHHHHHHHHHHHHHHHHHHHHHHHHHHHHHS-HHHHHHHHHHHHHHTTS-HHHHHHHHHHS--SSGGGGSHHHHHHHHHHHHHHHHHHHHHHHHHTS-HHHHHHHHHTT--TT--HHHHHSS-TT-PPPP--

Radius of gyration: 20.72 Å; chains: 1; bounding box: 72×27×55 Å

Sequence (139 aa):
MGEGRFAQSLFNTVVITSLSLGLVVLFTLMAGYVYRAFRQGLLQIVFLIPISGMIIPLQSTIIPILSSRPAISLINTRTLMILLYTAGA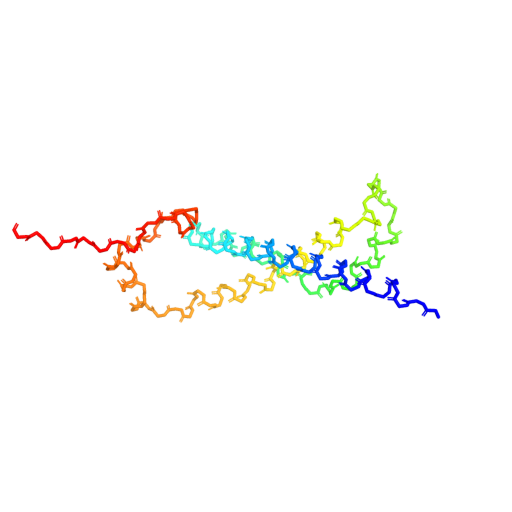IPFATIIYTGFVKGIPSEMEEAAAMEGCGRREPFLRLFSRSCCLPPAPSS

Organism: NCBI:txid1457232

Foldseek 3Di:
DDPPPVVVVVVLVVVLVVLLVVLLVVVLVVLVLVCLPDDPPVNVVVLVVLVVVVVCPLVNVLVVLLVDDDPDPCNPPSVVSSVSSNSNCNSVSNVVSVVVVVPDDVVVVVVCVVLVVDPDDPPVVVVPDDSPDDPDDDD